Protein AF-A0AA35R426-F1 (afdb_monomer_lite)

pLDDT: mean 79.15, std 12.98, range [57.28, 97.94]

Secondary structure (DSSP, 8-state):
-HHHHHHHHHHHHHHHHHHHHHHHHHHHHHHHHHHHHHHT-S-HHHHHHTSPPPTTT-S-SS-SS--SS-TT--B-TT-SSB-

Radius of gyration: 31.65 Å; chains: 1; bounding box: 66×37×78 Å

Foldseek 3Di:
DVVVVVVVVVVVVVVVVVVVVVVVVVVVVVVVVVVVDVVVDQPPVSVCVVQDADPPPSPHSPPHPDDPQDPPFDDDPPDPDTD

Sequence (83 aa):
MRREKSRRVEARQALEEEWLASMRDKQKRLLEDLHKTREQGVRLHQQCERYHRCKQCQRKRENMGKSNILHETRYISGSRLMV

Structure (mmCIF, N/CA/C/O backbone):
data_AF-A0AA35R426-F1
#
_entry.id   AF-A0AA35R426-F1
#
loop_
_atom_site.group_PDB
_atom_site.id
_atom_site.type_symbol
_atom_site.label_atom_id
_atom_site.label_alt_id
_atom_site.label_comp_id
_atom_site.label_asym_id
_atom_site.label_entity_id
_atom_site.label_seq_id
_atom_site.pdbx_PDB_ins_code
_atom_site.Cartn_x
_atom_site.Cartn_y
_atom_site.Cartn_z
_atom_site.occupancy
_atom_site.B_iso_or_equiv
_atom_site.auth_seq_id
_atom_site.auth_comp_id
_atom_site.auth_asym_id
_atom_site.auth_atom_id
_atom_site.pdbx_PDB_model_num
ATOM 1 N N . MET A 1 1 ? 28.578 -14.540 -36.542 1.00 62.19 1 MET A N 1
ATOM 2 C CA . MET A 1 1 ? 28.908 -14.672 -35.100 1.00 62.19 1 MET A CA 1
ATOM 3 C C . MET A 1 1 ? 29.090 -13.334 -34.376 1.00 62.19 1 MET A C 1
ATOM 5 O O . MET A 1 1 ? 28.345 -13.077 -33.442 1.00 62.19 1 MET A O 1
ATOM 9 N N . ARG A 1 2 ? 30.019 -12.449 -34.780 1.00 73.06 2 ARG A N 1
ATOM 10 C CA . ARG A 1 2 ? 30.319 -11.199 -34.037 1.00 73.06 2 ARG A CA 1
ATOM 11 C C . ARG A 1 2 ? 29.157 -10.184 -33.984 1.00 73.06 2 ARG A C 1
ATOM 13 O O . ARG A 1 2 ? 28.889 -9.632 -32.926 1.00 73.06 2 ARG A O 1
ATOM 20 N N . ARG A 1 3 ? 28.427 -10.005 -35.095 1.00 78.31 3 ARG A N 1
ATOM 21 C CA . ARG A 1 3 ? 27.246 -9.115 -35.186 1.00 78.31 3 ARG A CA 1
ATOM 22 C C . ARG A 1 3 ? 26.066 -9.589 -34.330 1.00 78.31 3 ARG A C 1
ATOM 24 O O . ARG A 1 3 ? 25.468 -8.795 -33.622 1.00 78.31 3 ARG A O 1
ATOM 31 N N . GLU A 1 4 ? 25.798 -10.894 -34.335 1.00 83.88 4 GLU A N 1
ATOM 32 C CA . GLU A 1 4 ? 24.769 -11.528 -33.496 1.00 83.88 4 GLU A CA 1
ATOM 33 C C . GLU A 1 4 ? 25.052 -11.303 -32.002 1.00 83.88 4 GLU A C 1
ATOM 35 O O . GLU A 1 4 ? 24.150 -11.001 -31.226 1.00 83.88 4 GLU A O 1
ATOM 40 N N . LYS A 1 5 ? 26.329 -11.395 -31.604 1.00 84.38 5 LYS A N 1
ATOM 41 C CA . LYS A 1 5 ? 26.764 -11.116 -30.233 1.00 84.38 5 LYS A CA 1
ATOM 42 C C . LYS A 1 5 ? 26.593 -9.636 -29.864 1.00 84.38 5 LYS A C 1
ATOM 44 O O . LYS A 1 5 ? 26.115 -9.373 -28.769 1.00 84.38 5 LYS A O 1
ATOM 49 N N . SER A 1 6 ? 26.919 -8.702 -30.766 1.00 88.81 6 SER A N 1
ATOM 50 C CA . SER A 1 6 ? 26.697 -7.256 -30.555 1.00 88.81 6 SER A CA 1
ATOM 51 C C . SER A 1 6 ? 25.216 -6.945 -30.352 1.00 88.81 6 SER A C 1
ATOM 53 O O . SER A 1 6 ? 24.841 -6.385 -29.329 1.00 88.81 6 SER A O 1
ATOM 55 N N . ARG A 1 7 ? 24.355 -7.456 -31.243 1.00 91.62 7 ARG A N 1
ATOM 56 C CA . ARG A 1 7 ? 22.902 -7.256 -31.169 1.00 91.62 7 ARG A CA 1
ATOM 57 C C . ARG A 1 7 ? 22.303 -7.768 -29.857 1.00 91.62 7 ARG A C 1
ATOM 59 O O . ARG A 1 7 ? 21.405 -7.150 -29.300 1.00 91.62 7 ARG A O 1
ATOM 66 N N . ARG A 1 8 ? 22.793 -8.902 -29.344 1.00 92.31 8 ARG A N 1
ATOM 67 C CA . ARG A 1 8 ? 22.353 -9.447 -28.047 1.00 92.31 8 ARG A CA 1
ATOM 68 C C . ARG A 1 8 ? 22.779 -8.578 -26.865 1.00 92.31 8 ARG A C 1
ATOM 70 O O . ARG A 1 8 ? 22.035 -8.492 -25.894 1.00 92.31 8 ARG A O 1
ATOM 77 N N . VAL A 1 9 ? 23.960 -7.966 -26.931 1.00 94.62 9 VAL A N 1
ATOM 78 C CA . VAL A 1 9 ? 24.443 -7.047 -25.890 1.00 94.62 9 VAL A CA 1
ATOM 79 C C . VAL A 1 9 ? 23.619 -5.762 -25.896 1.00 94.62 9 VAL A C 1
ATOM 81 O O . VAL A 1 9 ? 23.142 -5.362 -24.841 1.00 94.62 9 VAL A O 1
ATOM 84 N N . GLU A 1 10 ? 23.374 -5.188 -27.072 1.00 95.19 10 GLU A N 1
ATOM 85 C CA . GLU A 1 10 ? 22.542 -3.989 -27.245 1.00 95.19 10 GLU A CA 1
ATOM 86 C C . GLU A 1 10 ? 21.104 -4.227 -26.759 1.00 95.19 10 GLU A C 1
ATOM 88 O O . GLU A 1 10 ? 20.568 -3.441 -25.982 1.00 95.19 10 GLU A O 1
ATOM 93 N N . ALA A 1 11 ? 20.498 -5.361 -27.130 1.00 95.81 11 ALA A N 1
ATOM 94 C CA . ALA A 1 11 ? 19.158 -5.722 -26.671 1.00 95.81 11 ALA A CA 1
ATOM 95 C C . ALA A 1 11 ? 19.088 -5.891 -25.145 1.00 95.81 11 ALA A C 1
ATOM 97 O O . ALA A 1 11 ? 18.124 -5.467 -24.514 1.00 95.81 11 ALA A O 1
ATOM 98 N N . ARG A 1 12 ? 20.117 -6.493 -24.537 1.00 96.44 12 ARG A N 1
ATOM 99 C CA . ARG A 1 12 ? 20.194 -6.627 -23.080 1.00 96.44 12 ARG A CA 1
ATOM 100 C C . ARG A 1 12 ? 20.312 -5.263 -22.397 1.00 96.44 12 ARG A C 1
ATOM 102 O O . ARG A 1 12 ? 19.620 -5.043 -21.412 1.00 96.44 12 ARG A O 1
ATOM 109 N N . GLN A 1 13 ? 21.157 -4.373 -22.913 1.00 96.75 13 GLN A N 1
ATOM 110 C CA . GLN A 1 13 ? 21.327 -3.025 -22.363 1.00 96.75 13 GLN A CA 1
ATOM 111 C C . GLN A 1 13 ? 20.021 -2.230 -22.414 1.00 96.75 13 GLN A C 1
ATOM 113 O O . GLN A 1 13 ? 19.615 -1.678 -21.398 1.00 96.75 13 GLN A O 1
ATOM 118 N N . ALA A 1 14 ? 19.310 -2.266 -23.545 1.00 97.12 14 ALA A N 1
ATOM 119 C CA . ALA A 1 14 ? 18.014 -1.604 -23.677 1.00 97.12 14 ALA A CA 1
ATOM 120 C C . ALA A 1 14 ? 16.987 -2.119 -22.650 1.00 97.12 14 ALA A C 1
ATOM 122 O O . ALA A 1 14 ? 16.288 -1.332 -22.017 1.00 97.12 14 ALA A O 1
ATOM 123 N N . LEU A 1 15 ? 16.936 -3.438 -22.430 1.00 97.31 15 LEU A N 1
ATOM 124 C CA . LEU A 1 15 ? 16.049 -4.037 -21.427 1.00 97.31 15 LEU A CA 1
ATOM 125 C C . LEU A 1 15 ? 16.436 -3.651 -19.993 1.00 97.31 15 LEU A C 1
ATOM 127 O O . LEU A 1 15 ? 15.557 -3.426 -19.163 1.00 97.31 15 LEU A O 1
ATOM 131 N N . GLU A 1 16 ? 17.732 -3.579 -19.681 1.00 97.69 16 GLU A N 1
ATOM 132 C CA . GLU A 1 16 ? 18.214 -3.141 -18.365 1.00 97.69 16 GLU A CA 1
ATOM 133 C C . GLU A 1 16 ? 17.858 -1.667 -18.108 1.00 97.69 16 GLU A C 1
ATOM 135 O O . GLU A 1 16 ? 17.379 -1.327 -17.024 1.00 97.69 16 GLU A O 1
ATOM 140 N N . GLU A 1 17 ? 18.015 -0.801 -19.109 1.00 97.81 17 GLU A N 1
ATOM 141 C CA . GLU A 1 17 ? 17.635 0.612 -19.030 1.00 97.81 17 GLU A CA 1
ATOM 142 C C . GLU A 1 17 ? 16.125 0.797 -18.843 1.00 97.81 17 GLU A C 1
ATOM 144 O O . GLU A 1 17 ? 15.694 1.551 -17.962 1.00 97.81 17 GLU A O 1
ATOM 149 N N . GLU A 1 18 ? 15.316 0.075 -19.619 1.00 97.88 18 GLU A N 1
ATOM 150 C CA . GLU A 1 18 ? 13.858 0.117 -19.519 1.00 97.88 18 GLU A CA 1
ATOM 151 C C . GLU A 1 18 ? 13.372 -0.424 -18.168 1.00 97.88 18 GLU A C 1
ATOM 153 O O . GLU A 1 18 ? 12.497 0.166 -17.526 1.00 97.88 18 GLU A O 1
ATOM 158 N N . TRP A 1 19 ? 13.993 -1.494 -17.668 1.00 97.56 19 TRP A N 1
ATOM 159 C CA . TRP A 1 19 ? 13.698 -2.020 -16.341 1.00 97.56 19 TRP A CA 1
ATOM 160 C C . TRP A 1 19 ? 14.017 -1.000 -15.239 1.00 97.56 19 TRP A C 1
ATOM 162 O O . TRP A 1 19 ? 13.193 -0.775 -14.348 1.00 97.56 19 TRP A O 1
ATOM 172 N N . LEU A 1 20 ? 15.165 -0.318 -15.320 1.00 97.94 20 LEU A N 1
ATOM 173 C CA . LEU A 1 20 ? 15.539 0.740 -14.376 1.00 97.94 20 LEU A CA 1
ATOM 174 C C . LEU A 1 20 ? 14.595 1.948 -14.445 1.00 97.94 20 LEU A C 1
ATOM 176 O O . LEU A 1 20 ? 14.306 2.565 -13.416 1.00 97.94 20 LEU A O 1
ATO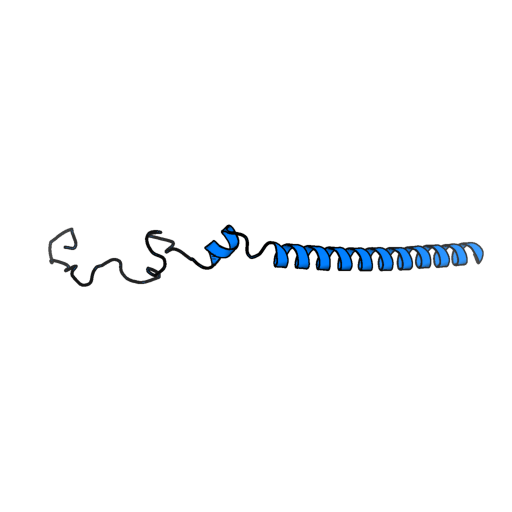M 180 N N . ALA A 1 21 ? 14.111 2.314 -15.632 1.00 97.69 21 ALA A N 1
ATOM 181 C CA . ALA A 1 21 ? 13.093 3.352 -15.785 1.00 97.69 21 ALA A CA 1
ATOM 182 C C . ALA A 1 21 ? 11.764 2.931 -15.133 1.00 97.69 21 ALA A C 1
ATOM 184 O O . ALA A 1 21 ? 11.226 3.656 -14.297 1.00 97.69 21 ALA A O 1
ATOM 185 N N . SER A 1 22 ? 11.294 1.714 -15.418 1.00 97.38 22 SER A N 1
ATOM 186 C CA . SER A 1 22 ? 10.047 1.169 -14.866 1.00 97.38 22 SER A CA 1
ATOM 187 C C . SER A 1 22 ? 10.086 1.055 -13.338 1.00 97.38 22 SER A C 1
ATOM 189 O O . SER A 1 22 ? 9.114 1.385 -12.649 1.00 97.38 22 SER A O 1
ATOM 191 N N . MET 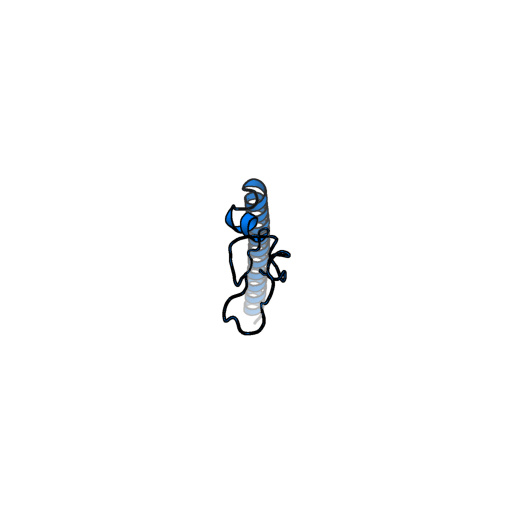A 1 23 ? 11.235 0.664 -12.780 1.00 97.94 23 MET A N 1
ATOM 192 C CA . MET A 1 23 ? 11.454 0.632 -11.333 1.00 97.94 23 MET A CA 1
ATOM 193 C C . MET A 1 23 ? 11.365 2.027 -10.706 1.00 97.94 23 MET A C 1
ATOM 195 O O . MET A 1 23 ? 10.700 2.188 -9.679 1.00 97.94 23 MET A O 1
ATOM 199 N N . ARG A 1 24 ? 11.968 3.044 -11.337 1.00 97.50 24 ARG A N 1
ATOM 200 C CA . ARG A 1 24 ? 11.877 4.440 -10.875 1.00 97.50 24 ARG A CA 1
ATOM 201 C C . ARG A 1 24 ? 10.439 4.958 -10.916 1.00 97.50 24 ARG A C 1
ATOM 203 O O . ARG A 1 24 ? 9.974 5.530 -9.930 1.00 97.50 24 ARG A O 1
ATOM 210 N N . ASP A 1 25 ? 9.701 4.675 -11.984 1.00 97.38 25 ASP A N 1
ATOM 211 C CA . ASP A 1 25 ? 8.289 5.057 -12.101 1.00 97.38 25 ASP A CA 1
ATOM 212 C C . ASP A 1 25 ? 7.401 4.339 -11.084 1.00 97.38 25 ASP A C 1
ATOM 214 O O . ASP A 1 25 ? 6.466 4.917 -10.525 1.00 97.38 25 ASP A O 1
ATOM 218 N N . LYS A 1 26 ? 7.676 3.060 -10.810 1.00 97.19 26 LYS A N 1
ATOM 219 C CA . LYS A 1 26 ? 6.986 2.316 -9.751 1.00 97.19 26 LYS A CA 1
ATOM 220 C C . LYS A 1 26 ? 7.235 2.954 -8.384 1.00 97.19 26 LYS A C 1
ATOM 222 O O . LYS A 1 26 ? 6.285 3.128 -7.624 1.00 97.19 26 LYS A O 1
ATOM 227 N N . GLN A 1 27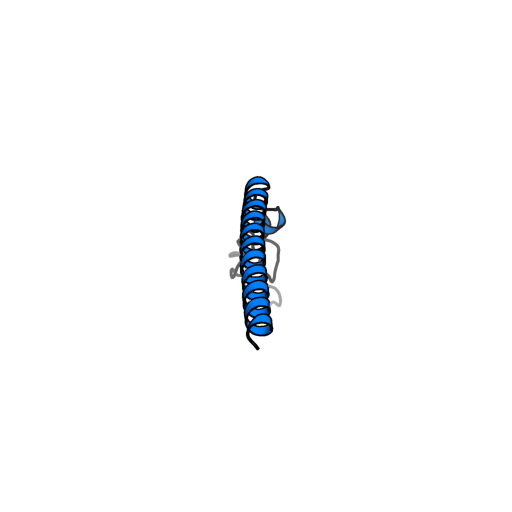 ? 8.476 3.330 -8.084 1.00 96.75 27 GLN A N 1
ATOM 228 C CA . GLN A 1 27 ? 8.818 3.986 -6.823 1.00 96.75 27 GLN A CA 1
ATOM 229 C C . GLN A 1 27 ? 8.154 5.361 -6.697 1.00 96.75 27 GLN A C 1
ATOM 231 O O . GLN A 1 27 ? 7.601 5.672 -5.644 1.00 96.75 27 GLN A O 1
ATOM 236 N N . LYS A 1 28 ? 8.146 6.158 -7.770 1.00 96.75 28 LYS A N 1
ATOM 237 C CA . LYS A 1 28 ? 7.461 7.454 -7.798 1.00 96.75 28 LYS A CA 1
ATOM 238 C C . LYS A 1 28 ? 5.965 7.308 -7.507 1.00 96.75 28 LYS A C 1
ATOM 240 O O . LYS A 1 28 ? 5.460 7.985 -6.618 1.00 96.75 28 LYS A O 1
ATOM 245 N N . ARG A 1 29 ? 5.282 6.370 -8.175 1.00 95.75 29 ARG A N 1
ATOM 246 C CA . ARG A 1 29 ? 3.855 6.079 -7.931 1.00 95.75 29 ARG A CA 1
ATOM 247 C C . ARG A 1 29 ? 3.583 5.642 -6.494 1.00 95.75 29 ARG A C 1
ATOM 249 O O . ARG A 1 29 ? 2.636 6.121 -5.886 1.00 95.75 29 ARG A O 1
ATOM 256 N N . LEU A 1 30 ? 4.438 4.786 -5.931 1.00 95.19 30 LEU A N 1
ATOM 257 C CA . LEU A 1 30 ? 4.321 4.368 -4.533 1.00 95.19 30 LEU A CA 1
ATOM 258 C C . LEU A 1 30 ? 4.377 5.573 -3.581 1.00 95.19 30 LEU A C 1
ATOM 260 O O . LEU A 1 30 ? 3.565 5.677 -2.666 1.00 95.19 30 LEU A O 1
ATOM 264 N N . LEU A 1 31 ? 5.327 6.487 -3.798 1.00 93.50 31 LEU A N 1
ATOM 265 C CA . LEU A 1 31 ? 5.453 7.698 -2.988 1.00 93.50 31 LEU A CA 1
ATOM 266 C C . LEU A 1 31 ? 4.234 8.610 -3.153 1.00 93.50 31 LEU A C 1
ATOM 268 O O . LEU A 1 31 ? 3.698 9.079 -2.154 1.00 93.50 31 LEU A O 1
ATOM 272 N N . GLU A 1 32 ? 3.754 8.815 -4.379 1.00 92.19 32 GLU A N 1
ATOM 273 C CA . GLU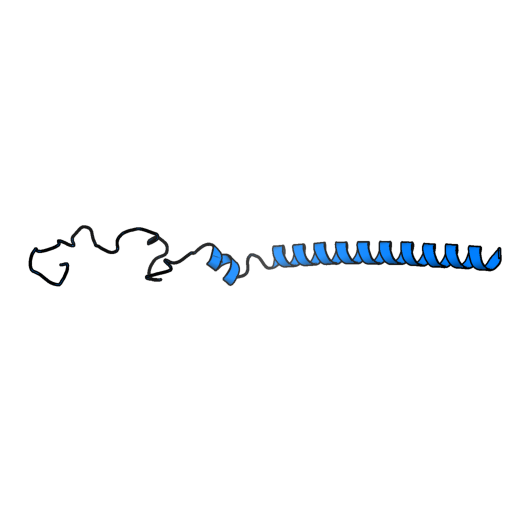 A 1 32 ? 2.533 9.587 -4.644 1.00 92.19 32 GLU A CA 1
ATOM 274 C C . GLU A 1 32 ? 1.306 8.984 -3.945 1.00 92.19 32 GLU A C 1
ATOM 276 O O . GLU A 1 32 ? 0.516 9.717 -3.352 1.00 92.19 32 GLU A O 1
ATOM 281 N N . ASP A 1 33 ? 1.153 7.660 -3.952 1.00 87.69 33 ASP A N 1
ATOM 282 C CA . ASP A 1 33 ? 0.039 6.980 -3.286 1.00 87.69 33 ASP A CA 1
ATOM 283 C C . ASP A 1 33 ? 0.141 7.053 -1.757 1.00 87.69 33 ASP A C 1
ATOM 285 O O . ASP A 1 33 ? -0.871 7.246 -1.074 1.00 87.69 33 ASP A O 1
ATOM 289 N N . LEU A 1 34 ? 1.354 6.975 -1.200 1.00 85.44 34 LEU A N 1
ATOM 290 C CA . LEU A 1 34 ? 1.598 7.214 0.225 1.00 85.44 34 LEU A CA 1
ATOM 291 C C . LEU A 1 34 ? 1.264 8.658 0.614 1.00 85.44 34 LEU A C 1
ATOM 293 O O . LEU A 1 34 ? 0.611 8.880 1.634 1.00 85.44 34 LEU A O 1
ATOM 297 N N . HIS A 1 35 ? 1.664 9.631 -0.208 1.00 81.88 35 HIS A N 1
ATOM 298 C CA . HIS A 1 35 ? 1.334 11.041 -0.012 1.00 81.88 35 HIS A CA 1
ATOM 299 C C . HIS A 1 35 ? -0.179 11.272 -0.048 1.00 81.88 35 HIS A C 1
ATOM 301 O O . HIS A 1 35 ? -0.723 11.820 0.908 1.00 81.88 35 HIS A O 1
ATOM 307 N N . LYS A 1 36 ? -0.881 10.752 -1.063 1.00 81.38 36 LYS A N 1
ATOM 308 C CA . LYS A 1 36 ? -2.350 10.823 -1.148 1.00 81.38 36 LYS A CA 1
ATOM 309 C C . LYS A 1 36 ? -3.024 10.179 0.060 1.00 81.38 36 LYS A C 1
ATOM 311 O O . LYS A 1 36 ? -3.970 10.740 0.599 1.00 81.38 36 LYS A O 1
ATOM 316 N N . THR A 1 37 ? -2.537 9.024 0.511 1.00 76.44 37 THR A N 1
ATOM 317 C CA . THR A 1 37 ? -3.076 8.339 1.699 1.00 76.44 37 THR A CA 1
ATOM 318 C C . THR A 1 37 ? -2.871 9.174 2.965 1.00 76.44 37 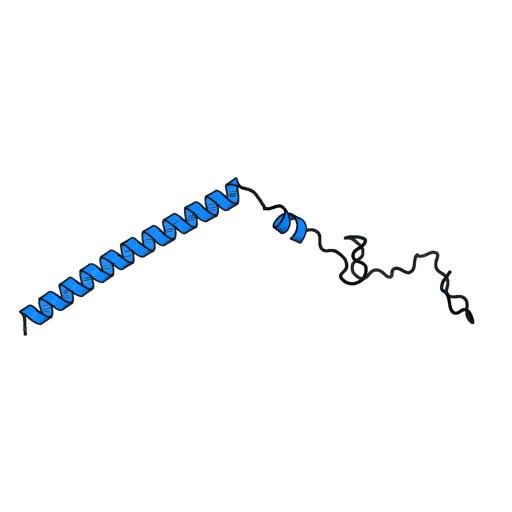THR A C 1
ATOM 320 O O . THR A 1 37 ? -3.754 9.237 3.817 1.00 76.44 37 THR A O 1
ATOM 323 N N . ARG A 1 38 ? -1.723 9.850 3.086 1.00 71.94 38 ARG A N 1
ATOM 324 C CA . ARG A 1 38 ? -1.420 10.740 4.210 1.00 71.94 38 ARG A CA 1
ATOM 325 C C . ARG A 1 38 ? -2.277 12.009 4.190 1.00 71.94 38 ARG A C 1
ATOM 327 O O . ARG A 1 38 ? -2.770 12.406 5.241 1.00 71.94 38 ARG A O 1
ATOM 334 N N . GLU A 1 39 ? -2.463 12.622 3.023 1.00 68.75 39 GLU A N 1
ATOM 335 C CA . GLU A 1 39 ? -3.260 13.843 2.833 1.00 68.75 39 GLU A CA 1
ATOM 336 C C . GLU A 1 39 ? -4.765 13.596 2.994 1.00 68.75 39 GLU A C 1
ATOM 338 O O . GLU A 1 39 ? -5.460 14.408 3.597 1.00 68.75 39 GLU A O 1
ATOM 343 N N . GLN A 1 40 ? -5.270 12.451 2.521 1.00 69.75 40 GLN A N 1
ATOM 344 C CA . GLN A 1 40 ? -6.680 12.065 2.667 1.00 69.75 40 GLN A CA 1
ATOM 345 C C . GLN A 1 40 ? -7.050 11.636 4.097 1.00 69.75 40 GLN A C 1
ATOM 347 O O . GLN A 1 40 ? -8.231 11.437 4.391 1.00 69.75 40 GLN A O 1
ATOM 352 N N . GLY A 1 41 ? -6.068 11.510 4.995 1.00 69.69 41 GLY A N 1
ATOM 353 C CA . GLY A 1 41 ? -6.275 11.014 6.348 1.00 69.69 41 GLY A CA 1
ATOM 354 C C . GLY A 1 41 ? -6.749 9.555 6.388 1.00 69.69 41 GLY A C 1
ATOM 355 O O . GLY A 1 41 ? -6.958 8.889 5.374 1.00 69.69 41 GLY A O 1
ATOM 356 N N . VAL A 1 42 ? -6.921 9.025 7.600 1.00 71.12 42 VAL A N 1
ATOM 357 C CA . VAL A 1 42 ? -7.458 7.670 7.797 1.00 71.12 42 VAL A CA 1
ATOM 358 C C . VAL A 1 42 ? -8.911 7.659 7.323 1.00 71.12 42 VAL A C 1
ATOM 360 O O . VAL A 1 42 ? -9.736 8.392 7.873 1.00 71.12 42 VAL A O 1
ATOM 363 N N . ARG A 1 43 ? -9.242 6.833 6.325 1.00 70.69 43 ARG A N 1
ATOM 364 C CA . ARG A 1 43 ? -10.618 6.718 5.811 1.00 70.69 43 ARG A CA 1
ATOM 365 C C . ARG A 1 43 ? -11.558 6.279 6.937 1.00 70.69 43 ARG A C 1
ATOM 367 O O . ARG A 1 43 ? -11.160 5.496 7.794 1.00 70.69 43 ARG A O 1
ATOM 374 N N . LEU A 1 44 ? -12.821 6.714 6.920 1.00 70.62 44 LEU A N 1
ATOM 375 C CA . LEU A 1 44 ? -13.785 6.426 8.000 1.00 70.62 44 LEU A CA 1
ATOM 376 C C . LEU A 1 44 ? -13.856 4.932 8.375 1.00 70.62 44 LEU A C 1
ATOM 378 O O . LEU A 1 44 ? -13.866 4.603 9.555 1.00 70.62 44 LEU A O 1
ATOM 382 N N . HIS A 1 45 ? -13.813 4.016 7.401 1.00 74.69 45 HIS A N 1
ATOM 383 C CA . HIS A 1 45 ? -13.811 2.574 7.684 1.00 74.69 45 HIS A CA 1
ATOM 384 C C . HIS A 1 45 ? -12.559 2.110 8.452 1.00 74.69 45 HIS A C 1
ATOM 386 O O . HIS A 1 45 ? -12.683 1.349 9.406 1.00 74.69 45 HIS A O 1
ATOM 392 N N . GLN A 1 46 ? -11.374 2.627 8.109 1.00 72.44 46 GLN A N 1
ATOM 393 C CA . GLN A 1 46 ? -10.122 2.354 8.828 1.00 72.44 46 GLN A CA 1
ATOM 394 C C . GLN A 1 46 ? -10.134 2.969 10.237 1.00 72.44 46 GLN A C 1
ATOM 396 O O . GLN A 1 46 ? -9.534 2.435 11.166 1.00 72.44 46 GLN A O 1
ATOM 401 N N . GLN A 1 47 ? -10.846 4.083 10.441 1.00 71.12 47 GLN A N 1
ATOM 402 C CA . GLN A 1 47 ? -11.066 4.628 11.786 1.00 71.12 47 GLN A CA 1
ATOM 403 C C . GLN A 1 47 ? -11.967 3.703 12.614 1.00 71.12 47 GLN A C 1
ATOM 405 O O . GLN A 1 47 ? -11.733 3.515 13.809 1.00 71.12 47 GLN A O 1
ATOM 410 N N . CYS A 1 48 ? -12.973 3.089 11.984 1.00 72.12 48 CYS A N 1
ATOM 411 C CA . CYS A 1 48 ? -13.864 2.132 12.631 1.00 72.12 48 CYS A CA 1
ATOM 412 C C . CYS A 1 48 ? -13.170 0.824 13.035 1.00 72.12 48 CYS A C 1
ATOM 414 O O . CYS A 1 48 ? -13.605 0.216 14.011 1.00 72.12 48 CYS A O 1
ATOM 416 N N . GLU A 1 49 ? -12.071 0.427 12.382 1.00 71.50 49 GLU A N 1
ATOM 417 C CA . GLU A 1 49 ? -11.261 -0.729 12.808 1.00 71.50 49 GLU A CA 1
ATOM 418 C C . GLU A 1 49 ? -10.708 -0.560 14.228 1.00 71.50 49 GLU A C 1
ATOM 420 O O . GLU A 1 49 ? -10.593 -1.528 14.968 1.00 71.50 49 GLU A O 1
ATOM 425 N N . ARG A 1 50 ? -10.444 0.669 14.687 1.00 70.19 50 ARG A N 1
ATOM 426 C CA . ARG A 1 50 ? -10.019 0.915 16.082 1.00 70.19 50 ARG A CA 1
ATOM 427 C C . ARG A 1 50 ? -11.126 0.629 17.095 1.00 70.19 50 ARG A C 1
ATOM 429 O O . ARG A 1 50 ? -10.864 0.441 18.280 1.00 70.19 50 ARG A O 1
ATOM 436 N N . TYR A 1 51 ? -12.369 0.586 16.637 1.00 72.44 51 TYR A N 1
ATOM 437 C CA . TYR A 1 51 ? -13.562 0.474 17.456 1.00 72.44 51 TYR A CA 1
ATOM 438 C C . TYR A 1 51 ? -14.191 -0.912 17.323 1.00 72.44 51 TYR A C 1
ATOM 440 O O . TYR A 1 51 ? -15.342 -1.057 16.909 1.00 72.44 51 TYR A O 1
ATOM 448 N N . HIS A 1 52 ? -13.434 -1.935 17.724 1.00 71.31 52 HIS A N 1
ATOM 449 C CA . HIS A 1 52 ? -13.913 -3.312 17.762 1.00 71.31 52 HIS A CA 1
ATOM 450 C C . HIS A 1 52 ? -15.156 -3.433 18.652 1.00 71.31 52 HIS A C 1
ATOM 452 O O . HIS A 1 52 ? -15.178 -3.000 19.806 1.00 71.31 52 HIS A O 1
ATOM 458 N N . ARG A 1 53 ? -16.214 -4.030 18.100 1.00 73.38 53 ARG A N 1
ATOM 459 C CA . ARG A 1 53 ? -17.418 -4.399 18.846 1.00 73.38 53 ARG A CA 1
ATOM 460 C C . ARG A 1 53 ? -17.315 -5.849 19.293 1.00 73.38 53 ARG A C 1
ATOM 462 O O . ARG A 1 53 ? -16.684 -6.674 18.633 1.00 73.38 53 ARG A O 1
ATOM 469 N N . CYS A 1 54 ? -18.001 -6.170 20.385 1.00 72.06 54 CYS A N 1
ATOM 470 C CA . CYS A 1 54 ? -18.202 -7.554 20.790 1.00 72.06 54 CYS A CA 1
ATOM 471 C C . CYS A 1 54 ? -18.817 -8.369 19.642 1.00 72.06 54 CYS A C 1
ATOM 473 O O . CYS A 1 54 ? -19.880 -8.004 19.136 1.00 72.06 54 CYS A O 1
ATOM 475 N N . LYS A 1 55 ? -18.191 -9.493 19.272 1.00 73.06 55 LYS A N 1
ATOM 476 C CA . LYS A 1 55 ? -18.674 -10.366 18.187 1.00 73.06 55 LYS A CA 1
ATOM 477 C C . LYS A 1 55 ? -19.995 -11.076 18.510 1.00 73.06 55 LYS A C 1
ATOM 479 O O . LYS A 1 55 ? -20.669 -11.513 17.588 1.00 73.06 55 LYS A O 1
ATOM 484 N N . GLN A 1 56 ? -20.365 -11.177 19.790 1.00 69.69 56 GLN A N 1
ATOM 485 C CA . GLN A 1 56 ? -21.621 -11.803 20.217 1.00 69.69 56 GLN A CA 1
ATOM 486 C C . GLN A 1 56 ? -22.767 -10.792 20.326 1.00 69.69 56 GLN A C 1
ATOM 488 O O . GLN A 1 56 ? -23.826 -11.004 19.751 1.00 69.69 56 GLN A O 1
ATOM 493 N N . CYS A 1 57 ? -22.575 -9.684 21.055 1.00 73.94 57 CYS A N 1
ATOM 494 C CA . CYS A 1 57 ? -23.676 -8.761 21.354 1.00 73.94 57 CYS A CA 1
ATOM 495 C C . CYS A 1 57 ? -23.717 -7.509 20.467 1.00 73.94 57 CYS A C 1
ATOM 497 O O . CYS A 1 57 ? -24.755 -6.863 20.407 1.00 73.94 57 CYS A O 1
ATOM 499 N N . GLN A 1 58 ? -22.600 -7.111 19.841 1.00 72.44 58 GLN A N 1
ATOM 500 C CA . GLN A 1 58 ? -22.420 -5.893 19.025 1.00 72.44 58 GLN A CA 1
ATOM 501 C C . GLN A 1 58 ? -22.827 -4.540 19.668 1.00 72.44 58 GLN A C 1
ATOM 503 O O . GLN A 1 58 ? -22.669 -3.482 19.052 1.00 72.44 58 GLN A O 1
ATOM 508 N N . ARG A 1 59 ? -23.294 -4.534 20.925 1.00 70.00 59 ARG A N 1
ATOM 509 C CA . ARG A 1 59 ? -23.902 -3.372 21.601 1.00 70.00 59 ARG A CA 1
ATOM 510 C C . ARG A 1 59 ? -22.895 -2.329 22.093 1.00 70.00 59 ARG A C 1
ATOM 512 O O . ARG A 1 59 ? -23.109 -1.142 21.870 1.00 70.00 59 ARG A O 1
ATOM 519 N N . LYS A 1 60 ? -21.805 -2.746 22.750 1.00 65.75 60 LYS A N 1
ATOM 520 C CA . LYS A 1 60 ? -20.785 -1.846 23.331 1.00 65.75 60 LYS A CA 1
ATOM 521 C C . LYS A 1 60 ? -19.369 -2.278 22.955 1.00 65.75 60 LYS A C 1
ATOM 523 O O . LYS A 1 60 ? -19.108 -3.469 22.784 1.00 65.75 60 LYS A O 1
A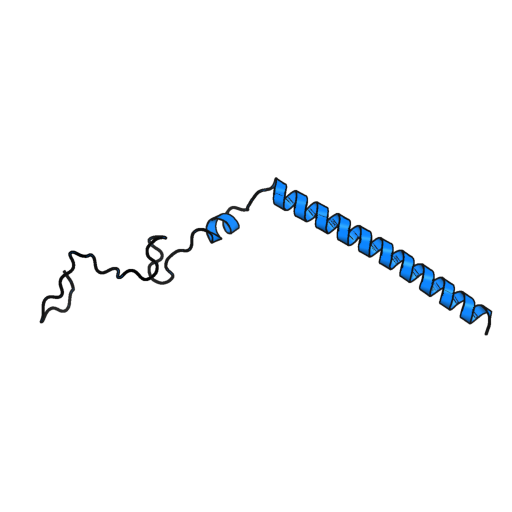TOM 528 N N . ARG A 1 61 ? -18.464 -1.299 22.850 1.00 66.00 61 ARG A N 1
ATOM 529 C CA . ARG A 1 61 ? -17.039 -1.506 22.534 1.00 66.00 61 ARG A CA 1
ATOM 530 C C . ARG A 1 61 ? -16.252 -2.035 23.737 1.00 66.00 61 ARG A C 1
ATOM 532 O O . ARG A 1 61 ? -15.333 -2.818 23.549 1.00 66.00 61 ARG A O 1
ATOM 539 N N . GLU A 1 62 ? -16.658 -1.701 24.967 1.00 67.25 62 GLU A N 1
ATOM 540 C CA . GLU A 1 62 ? -15.993 -2.206 26.184 1.00 67.25 62 GLU A CA 1
ATOM 541 C C . GLU A 1 62 ? -16.424 -3.629 26.587 1.00 67.25 62 GLU A C 1
ATOM 543 O O . GLU A 1 62 ? -15.886 -4.200 27.536 1.00 67.25 62 GLU A O 1
ATOM 548 N N . ASN A 1 63 ? -17.412 -4.212 25.900 1.00 63.69 63 ASN A N 1
ATOM 549 C CA . ASN A 1 63 ? -18.010 -5.493 26.274 1.00 63.69 63 ASN A CA 1
ATOM 550 C C . ASN A 1 63 ? -17.293 -6.686 25.619 1.00 63.69 63 ASN A C 1
ATOM 552 O O . ASN A 1 63 ? -17.896 -7.508 24.929 1.00 63.69 63 ASN A O 1
ATOM 556 N N . MET A 1 64 ? -15.974 -6.738 25.784 1.00 61.16 64 MET A N 1
ATOM 557 C CA . MET A 1 64 ? -15.131 -7.840 25.325 1.00 61.16 64 MET A CA 1
ATOM 558 C C . MET A 1 64 ? -14.835 -8.745 26.524 1.00 61.16 64 MET A C 1
ATOM 560 O O . MET A 1 64 ? -14.078 -8.365 27.410 1.00 61.16 64 MET A O 1
ATOM 564 N N . GLY A 1 65 ? -15.468 -9.921 26.583 1.00 57.28 65 GLY A N 1
ATOM 565 C CA . GLY A 1 65 ? -15.195 -10.934 27.614 1.00 57.28 65 GLY A CA 1
ATOM 566 C C . GLY A 1 65 ? -15.750 -10.639 29.014 1.00 57.28 65 GLY A C 1
ATOM 567 O O . GLY A 1 65 ? -15.483 -11.402 29.937 1.00 57.28 65 GLY A O 1
ATOM 568 N N . LYS A 1 66 ? -16.535 -9.569 29.189 1.00 58.97 66 LYS A N 1
ATOM 569 C CA . LYS A 1 66 ? -17.294 -9.332 30.424 1.00 58.97 66 LYS A CA 1
ATOM 570 C C . LYS A 1 66 ? -18.628 -10.068 30.340 1.00 58.97 66 LYS A C 1
ATOM 572 O O . LYS A 1 66 ? -19.279 -10.067 29.296 1.00 58.97 66 LYS A O 1
ATOM 577 N N . SER A 1 67 ? -19.024 -10.714 31.433 1.00 62.38 67 SER A N 1
ATOM 578 C CA . SER A 1 67 ? -20.347 -11.326 31.518 1.00 62.38 67 SER A CA 1
ATOM 579 C C . SER A 1 67 ? -21.411 -10.232 31.374 1.00 62.38 67 SER A C 1
ATOM 581 O O . SER A 1 67 ? -21.315 -9.192 32.020 1.00 62.38 67 SER A O 1
ATOM 583 N N . ASN A 1 68 ? -22.421 -10.452 30.526 1.00 60.38 68 ASN A N 1
ATOM 584 C CA . ASN A 1 68 ? -23.601 -9.575 30.446 1.00 60.38 68 ASN A CA 1
ATOM 585 C C . ASN A 1 68 ? -24.524 -9.727 31.665 1.00 60.38 68 ASN A C 1
ATOM 587 O O . ASN A 1 68 ? -25.555 -9.065 31.736 1.00 60.38 68 ASN A O 1
ATOM 591 N N . ILE A 1 69 ? -24.165 -10.619 32.589 1.00 62.97 69 ILE A N 1
ATOM 592 C CA . ILE A 1 69 ? -24.787 -10.755 33.896 1.00 62.97 69 ILE A CA 1
ATOM 593 C C . ILE A 1 69 ? -24.422 -9.484 34.663 1.00 62.97 69 ILE A C 1
ATOM 595 O O . ILE A 1 69 ? -23.257 -9.268 35.006 1.00 62.97 69 ILE A O 1
ATOM 599 N N . LEU A 1 70 ? -25.406 -8.602 34.841 1.00 63.75 70 LEU A N 1
ATOM 600 C CA . LEU A 1 70 ? -25.245 -7.411 35.665 1.00 63.75 70 LEU A CA 1
ATOM 601 C C . LEU A 1 70 ? -24.854 -7.868 37.073 1.00 63.75 70 LEU A C 1
ATOM 603 O O . LEU A 1 70 ? -25.245 -8.949 37.504 1.00 63.75 70 LEU A O 1
ATOM 607 N N . HIS A 1 71 ? -24.098 -7.056 37.811 1.00 59.91 71 HIS A N 1
ATOM 608 C CA . HIS A 1 71 ? -23.722 -7.413 39.186 1.00 59.91 71 HIS A CA 1
ATOM 609 C C . HIS A 1 71 ? -24.951 -7.658 40.091 1.00 59.91 71 HIS A C 1
ATOM 611 O O . HIS A 1 71 ? -24.861 -8.354 41.098 1.00 59.91 71 HIS A O 1
ATOM 617 N N . GLU A 1 72 ? -26.093 -7.083 39.705 1.00 63.78 72 GLU A N 1
ATOM 618 C CA . GLU A 1 72 ? -27.400 -7.220 40.347 1.00 63.78 72 GLU A CA 1
ATOM 619 C C . GLU A 1 72 ? -28.106 -8.537 40.020 1.00 63.78 72 GLU A C 1
ATOM 621 O O . GLU A 1 72 ? -29.011 -8.926 40.752 1.00 63.78 72 GLU A O 1
ATOM 626 N N . THR A 1 73 ? -27.699 -9.222 38.950 1.00 71.44 73 THR A N 1
ATOM 627 C CA . THR A 1 73 ? -28.378 -10.419 38.472 1.00 71.44 73 THR A CA 1
ATOM 628 C C . THR A 1 73 ? -28.057 -11.603 39.385 1.00 71.44 73 THR A C 1
ATOM 630 O O . THR A 1 73 ? -26.919 -12.077 39.449 1.00 71.44 73 THR A O 1
ATOM 633 N N . ARG A 1 74 ? -29.066 -12.107 40.094 1.00 68.50 74 ARG A N 1
ATOM 634 C CA . ARG A 1 74 ? -28.970 -13.251 41.004 1.00 68.50 74 ARG A CA 1
ATOM 635 C C . ARG A 1 74 ? -29.603 -14.479 40.363 1.00 68.50 74 ARG A C 1
ATOM 637 O O . ARG A 1 74 ? -30.729 -14.451 39.869 1.00 68.50 74 ARG A O 1
ATOM 644 N N . TYR A 1 75 ? -28.887 -15.599 40.414 1.00 72.12 75 TYR A N 1
ATOM 645 C CA . TYR A 1 75 ? -29.479 -16.892 40.092 1.00 72.12 75 TYR A CA 1
ATOM 646 C C . TYR A 1 75 ? -30.352 -17.354 41.262 1.00 72.12 75 TYR A C 1
ATOM 648 O O . TYR A 1 75 ? -29.850 -17.603 42.359 1.00 72.12 75 TYR A O 1
ATOM 656 N N . ILE A 1 76 ? -31.657 -17.475 41.027 1.00 75.94 76 ILE A N 1
ATOM 657 C CA . ILE A 1 76 ? -32.594 -18.056 41.989 1.00 75.94 76 ILE A CA 1
ATOM 658 C C . ILE A 1 76 ? -32.707 -19.549 41.672 1.00 75.94 76 ILE A C 1
ATOM 660 O O . ILE A 1 76 ? -33.194 -19.924 40.601 1.00 75.94 76 ILE A O 1
ATOM 664 N N . SER A 1 77 ? -32.248 -20.401 42.592 1.00 76.62 77 SER A N 1
ATOM 665 C CA . SER A 1 77 ? -32.314 -21.858 42.434 1.00 76.62 77 SER A CA 1
ATOM 666 C C . SER A 1 77 ? -33.758 -22.317 42.200 1.00 76.62 77 SER A C 1
ATOM 668 O O . SER A 1 77 ? -34.657 -21.945 42.950 1.00 76.62 77 SER A O 1
ATOM 670 N N . GLY A 1 78 ? -33.981 -23.095 41.138 1.00 81.38 78 GLY A N 1
ATOM 671 C CA . GLY A 1 78 ? -35.312 -23.553 40.719 1.00 81.38 78 GLY A CA 1
ATOM 672 C C . GLY A 1 78 ? -36.034 -22.630 39.730 1.00 81.38 78 GLY A C 1
ATOM 673 O O . GLY A 1 78 ? -37.082 -23.005 39.208 1.00 81.38 78 GLY A O 1
ATOM 674 N N . SER A 1 79 ? -35.479 -21.457 39.412 1.00 77.75 79 SER A N 1
ATOM 675 C CA . SER A 1 79 ? -36.009 -20.585 38.360 1.00 77.75 79 SER A CA 1
ATOM 676 C C . SER A 1 79 ? -35.313 -20.830 37.014 1.00 77.75 79 SER A C 1
ATOM 678 O O . SER A 1 79 ? -34.137 -21.186 36.949 1.00 77.75 79 SER A O 1
ATOM 680 N N . ARG A 1 80 ? -36.043 -20.626 35.909 1.00 73.69 80 ARG A N 1
ATOM 681 C CA . ARG A 1 80 ? -35.495 -20.693 34.537 1.00 73.69 80 ARG A CA 1
ATOM 682 C C . ARG A 1 80 ? -34.924 -19.357 34.049 1.00 73.69 80 ARG A C 1
ATOM 684 O O . ARG A 1 80 ? -34.464 -19.283 32.913 1.00 73.69 80 ARG A O 1
ATOM 691 N N . LEU A 1 81 ? -35.004 -18.304 34.862 1.00 67.56 81 LEU A N 1
ATOM 692 C CA . LEU A 1 81 ? -34.643 -16.938 34.493 1.00 67.56 81 LEU A CA 1
ATOM 693 C C . LEU A 1 81 ? -33.663 -16.374 35.518 1.00 67.56 81 LEU A C 1
ATOM 695 O O . LEU A 1 81 ? -33.817 -16.590 36.714 1.00 67.56 81 LEU A O 1
ATOM 699 N N . MET A 1 82 ? -32.664 -15.639 35.043 1.00 68.12 82 MET A N 1
ATOM 700 C CA . MET A 1 82 ? -31.819 -14.828 35.913 1.00 68.12 82 MET A CA 1
ATOM 701 C C . MET A 1 82 ? -32.507 -13.472 36.117 1.00 68.12 82 MET A C 1
ATOM 703 O O . MET A 1 82 ? -32.973 -12.894 35.132 1.00 68.12 82 MET A O 1
ATOM 707 N N . VAL A 1 83 ? -32.598 -13.003 37.365 1.00 65.69 83 VAL A N 1
ATOM 708 C CA . VAL A 1 83 ? -33.235 -11.724 37.736 1.00 65.69 83 VAL A CA 1
ATOM 709 C C . VAL A 1 83 ? -32.167 -10.769 38.221 1.00 65.69 83 VAL A C 1
ATOM 711 O O . VAL A 1 83 ? -31.465 -11.160 39.176 1.00 65.69 83 VAL A O 1
#

InterPro domains:
  IPR026295 Coiled-coil domain-containing protein 81 [PTHR14362] (5-76)

Organism: Geodia barretti (NCBI:txid519541)